Protein AF-A0A971G4W8-F1 (afdb_monomer_lite)

Structure (mmCIF, N/CA/C/O backbone):
data_AF-A0A971G4W8-F1
#
_entry.id   AF-A0A971G4W8-F1
#
loop_
_atom_site.group_PDB
_atom_site.id
_atom_site.type_symbol
_atom_site.label_atom_id
_atom_site.label_alt_id
_atom_site.label_comp_id
_atom_site.label_asym_id
_atom_site.label_entity_id
_atom_site.label_seq_id
_atom_site.pdbx_PDB_ins_code
_atom_site.Cartn_x
_atom_site.Cartn_y
_atom_site.Cartn_z
_atom_site.occupancy
_atom_site.B_iso_or_equiv
_atom_site.auth_seq_id
_atom_site.auth_comp_id
_atom_site.auth_asym_id
_atom_site.auth_atom_id
_atom_site.pdbx_PDB_model_num
ATOM 1 N N . VAL A 1 1 ? 4.203 -7.487 0.826 1.00 77.19 1 VAL A N 1
ATOM 2 C CA . VAL A 1 1 ? 5.606 -7.115 1.142 1.00 77.19 1 VAL A CA 1
ATOM 3 C C . VAL A 1 1 ? 6.610 -8.137 0.606 1.00 77.19 1 VAL A C 1
ATOM 5 O O . VAL A 1 1 ? 7.273 -7.799 -0.362 1.00 77.19 1 VAL A O 1
ATOM 8 N N . ARG A 1 2 ? 6.666 -9.387 1.107 1.00 79.19 2 ARG A N 1
ATOM 9 C CA . ARG A 1 2 ? 7.637 -10.416 0.646 1.00 79.19 2 ARG A CA 1
ATOM 10 C C . ARG A 1 2 ? 7.759 -10.579 -0.873 1.00 79.19 2 ARG A C 1
ATOM 12 O O . ARG A 1 2 ? 8.864 -10.598 -1.396 1.00 79.19 2 ARG A O 1
ATOM 19 N N . ALA A 1 3 ? 6.632 -10.640 -1.585 1.00 74.06 3 ALA A N 1
ATOM 20 C CA . ALA A 1 3 ? 6.635 -10.749 -3.046 1.00 74.06 3 ALA A CA 1
ATOM 21 C C . ALA A 1 3 ? 7.350 -9.568 -3.735 1.00 74.06 3 ALA A C 1
ATOM 23 O O . ALA A 1 3 ? 8.092 -9.778 -4.688 1.00 74.06 3 ALA A O 1
ATOM 24 N N . MET A 1 4 ? 7.183 -8.342 -3.221 1.00 70.06 4 MET A N 1
ATOM 25 C CA . MET A 1 4 ? 7.871 -7.161 -3.756 1.00 70.06 4 MET A CA 1
ATOM 26 C C . MET A 1 4 ? 9.367 -7.197 -3.441 1.00 70.06 4 MET A C 1
ATOM 28 O O . MET A 1 4 ? 10.162 -6.893 -4.324 1.00 70.06 4 MET A O 1
ATOM 32 N N . VAL A 1 5 ? 9.761 -7.626 -2.236 1.00 74.94 5 VAL A N 1
ATOM 33 C CA . VAL A 1 5 ? 11.180 -7.799 -1.866 1.00 74.94 5 VAL A CA 1
ATOM 34 C C . VAL A 1 5 ? 11.870 -8.794 -2.804 1.00 74.94 5 VAL A C 1
ATOM 36 O O . VAL A 1 5 ? 12.889 -8.462 -3.411 1.00 74.94 5 VAL A O 1
ATOM 39 N N . GLY A 1 6 ? 11.268 -9.972 -3.003 1.00 70.31 6 GLY A N 1
ATOM 40 C CA . GLY A 1 6 ? 11.802 -10.995 -3.903 1.00 70.31 6 GLY A CA 1
ATOM 41 C C . GLY A 1 6 ? 11.948 -10.500 -5.344 1.00 70.31 6 GLY A C 1
ATOM 42 O O . GLY A 1 6 ? 13.003 -10.690 -5.948 1.00 70.31 6 GLY A O 1
ATOM 43 N N . LEU A 1 7 ? 10.934 -9.801 -5.871 1.00 68.62 7 LEU A N 1
ATOM 44 C CA . LEU A 1 7 ? 10.957 -9.241 -7.227 1.00 68.62 7 LEU A CA 1
ATOM 45 C C . LEU A 1 7 ? 12.135 -8.275 -7.439 1.00 68.62 7 LEU A C 1
ATOM 47 O O . LEU A 1 7 ? 12.853 -8.386 -8.431 1.00 68.62 7 LEU A O 1
ATOM 51 N N . HIS A 1 8 ? 12.369 -7.360 -6.496 1.00 71.12 8 HIS A N 1
ATOM 52 C CA . HIS A 1 8 ? 13.403 -6.331 -6.638 1.00 71.12 8 HIS A CA 1
ATOM 53 C C . HIS A 1 8 ? 14.824 -6.886 -6.486 1.00 71.12 8 HIS A C 1
ATOM 55 O O . HIS A 1 8 ? 15.749 -6.380 -7.122 1.00 71.12 8 HIS A O 1
ATOM 61 N N . ARG A 1 9 ? 15.027 -7.940 -5.682 1.00 69.62 9 ARG A N 1
ATOM 62 C CA . ARG A 1 9 ? 16.350 -8.578 -5.564 1.00 69.62 9 ARG A CA 1
ATOM 63 C C . ARG A 1 9 ? 16.691 -9.454 -6.764 1.00 69.62 9 ARG A C 1
ATOM 65 O O . ARG A 1 9 ? 17.862 -9.489 -7.142 1.00 69.62 9 ARG A O 1
ATOM 72 N N . HIS A 1 10 ? 15.701 -10.137 -7.348 1.00 67.62 10 HIS A N 1
ATOM 73 C CA . HIS A 1 10 ? 15.929 -11.057 -8.465 1.00 67.62 10 HIS A CA 1
ATOM 74 C C . HIS A 1 10 ? 16.331 -10.332 -9.754 1.00 67.62 10 HIS A C 1
ATOM 76 O O . HIS A 1 10 ? 17.121 -10.874 -10.521 1.00 67.62 10 HIS A O 1
ATOM 82 N N . ASP A 1 11 ? 15.845 -9.104 -9.972 1.00 65.62 11 ASP A N 1
ATOM 83 C CA . ASP A 1 11 ? 16.102 -8.387 -11.223 1.00 65.62 11 ASP A CA 1
ATOM 84 C C . ASP A 1 11 ? 16.462 -6.903 -11.031 1.00 65.62 11 ASP A C 1
ATOM 86 O O . ASP A 1 11 ? 15.878 -5.988 -11.617 1.00 65.62 11 ASP A O 1
ATOM 90 N N . ARG A 1 12 ? 17.484 -6.654 -10.197 1.00 64.38 12 ARG A N 1
ATOM 91 C CA . ARG A 1 12 ? 18.027 -5.303 -9.939 1.00 64.38 12 ARG A CA 1
ATOM 92 C C . ARG A 1 12 ? 18.408 -4.555 -11.218 1.00 64.38 12 ARG A C 1
ATOM 94 O O . ARG A 1 12 ? 18.232 -3.342 -11.303 1.00 64.38 12 ARG A O 1
ATOM 101 N N . ARG A 1 13 ? 18.933 -5.273 -12.217 1.00 61.94 13 ARG A N 1
ATOM 102 C CA . ARG A 1 13 ? 19.340 -4.686 -13.498 1.00 61.94 13 ARG A CA 1
ATOM 103 C C . ARG A 1 13 ? 18.128 -4.288 -14.338 1.00 61.94 13 ARG A C 1
ATOM 105 O O . ARG A 1 13 ? 18.146 -3.199 -14.904 1.00 61.94 13 ARG A O 1
ATOM 112 N N . LEU A 1 14 ? 17.077 -5.108 -14.385 1.00 65.19 14 LEU A N 1
ATOM 113 C CA . LEU A 1 14 ? 15.830 -4.734 -15.050 1.00 65.19 14 LEU A CA 1
ATOM 114 C C . LEU A 1 14 ? 15.162 -3.542 -14.359 1.00 65.19 14 LEU A C 1
ATOM 116 O O . LEU A 1 14 ? 14.726 -2.631 -15.054 1.00 65.19 14 LEU A O 1
ATOM 120 N N . HIS A 1 15 ? 15.136 -3.488 -13.022 1.00 65.25 15 HIS A N 1
ATOM 121 C CA . HIS A 1 15 ? 14.569 -2.339 -12.305 1.00 65.25 15 HIS A CA 1
ATOM 122 C C . HIS A 1 15 ? 15.335 -1.045 -12.620 1.00 65.25 15 HIS A C 1
ATOM 124 O O . HIS A 1 15 ? 14.738 -0.027 -12.955 1.00 65.25 15 HIS A O 1
ATOM 130 N N . ARG A 1 16 ? 16.670 -1.096 -12.632 1.00 64.94 16 ARG A N 1
ATOM 131 C CA . ARG A 1 16 ? 17.500 0.059 -12.994 1.00 64.94 16 ARG A CA 1
ATOM 132 C C . ARG A 1 16 ? 17.254 0.545 -14.425 1.00 64.94 16 ARG A C 1
ATOM 134 O O . ARG A 1 16 ? 17.054 1.733 -14.654 1.00 64.94 16 ARG A O 1
ATOM 141 N N . VAL A 1 17 ? 17.181 -0.375 -15.384 1.00 62.53 17 VAL A N 1
ATOM 142 C CA . VAL A 1 17 ? 16.897 -0.039 -16.789 1.00 62.53 17 VAL A CA 1
ATOM 143 C C . VAL A 1 17 ? 15.472 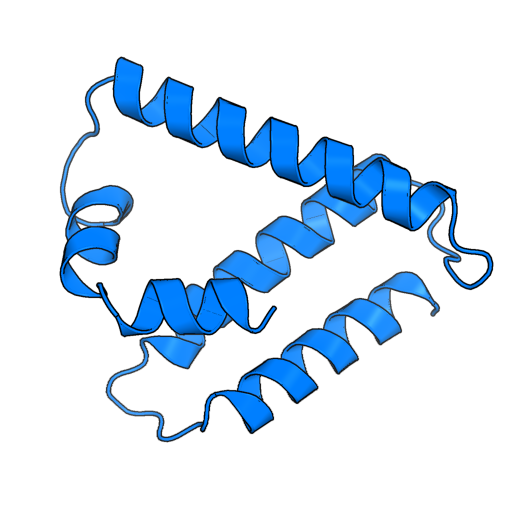0.498 -16.966 1.00 62.53 17 VAL A C 1
ATOM 145 O O . VAL A 1 17 ? 15.269 1.465 -17.697 1.00 62.53 17 VAL A O 1
ATOM 148 N N . LEU A 1 18 ? 14.482 -0.093 -16.291 1.00 60.59 18 LEU A N 1
ATOM 149 C CA . LEU A 1 18 ? 13.081 0.320 -16.392 1.00 60.59 18 LEU A CA 1
ATOM 150 C C . LEU A 1 18 ? 12.777 1.625 -15.650 1.00 60.59 18 LEU A C 1
ATOM 152 O O . LEU A 1 18 ? 11.815 2.293 -16.026 1.00 60.59 18 LEU A O 1
ATOM 156 N N . PHE A 1 19 ? 13.511 1.985 -14.594 1.00 62.09 19 PHE A N 1
ATOM 157 C CA . PHE A 1 19 ? 13.162 3.114 -13.719 1.00 62.09 19 PHE A CA 1
ATOM 158 C C . PHE A 1 19 ? 14.197 4.240 -13.655 1.00 62.09 19 PHE A C 1
ATOM 160 O O . PHE A 1 19 ? 13.806 5.363 -13.350 1.00 62.09 19 PHE A O 1
ATOM 167 N N . GLU A 1 20 ? 15.468 3.989 -13.974 1.00 62.25 20 GLU A N 1
ATOM 168 C CA . GLU A 1 20 ? 16.557 4.951 -13.741 1.00 62.25 20 GLU A CA 1
ATOM 169 C C . GLU A 1 20 ? 17.332 5.339 -15.017 1.00 62.25 20 GLU A C 1
ATOM 171 O O . GLU A 1 20 ? 17.816 6.466 -15.098 1.00 62.25 20 GLU A O 1
ATOM 176 N N . GLU A 1 21 ? 17.441 4.464 -16.029 1.00 54.38 21 GLU A N 1
ATOM 177 C CA . GLU A 1 21 ? 18.430 4.631 -17.120 1.00 54.38 21 GLU A CA 1
ATOM 178 C C . GLU A 1 21 ? 17.867 4.888 -18.545 1.00 54.38 21 GLU A C 1
ATOM 180 O O . GLU A 1 21 ? 18.653 4.999 -19.487 1.00 54.38 21 GLU A O 1
ATOM 185 N N . SER A 1 22 ? 16.548 5.032 -18.773 1.00 54.66 22 SER A N 1
ATOM 186 C CA . SER A 1 22 ? 16.012 5.293 -20.132 1.00 54.66 22 SER A CA 1
ATOM 187 C C . SER A 1 22 ? 14.656 6.030 -20.170 1.00 54.66 22 SER A C 1
ATOM 189 O O . SER A 1 22 ? 13.809 5.778 -19.309 1.00 54.66 22 SER A O 1
ATOM 191 N N . PRO A 1 23 ? 14.374 6.897 -21.171 1.00 61.56 23 PRO A N 1
ATOM 192 C CA . PRO A 1 23 ? 13.018 7.384 -21.417 1.00 61.56 23 PRO A CA 1
ATOM 193 C C . PRO A 1 23 ? 12.128 6.230 -21.898 1.00 61.56 23 PRO A C 1
ATOM 195 O O . PRO A 1 23 ? 12.282 5.713 -23.005 1.00 61.56 23 PRO A O 1
ATOM 198 N N . ARG A 1 24 ? 11.186 5.814 -21.045 1.00 66.00 24 ARG A N 1
ATOM 199 C CA . ARG A 1 24 ? 10.238 4.731 -21.341 1.00 66.00 24 ARG A CA 1
ATOM 200 C C . ARG A 1 24 ? 9.422 5.044 -22.603 1.00 66.00 24 ARG A C 1
ATOM 202 O O . ARG A 1 24 ? 8.868 6.143 -22.694 1.00 66.00 24 ARG A O 1
ATOM 209 N N . PRO A 1 25 ? 9.228 4.076 -23.516 1.00 76.94 25 PRO A N 1
ATOM 210 C CA . PRO A 1 25 ? 8.154 4.135 -24.499 1.00 76.94 25 PRO A CA 1
ATOM 211 C C . PRO A 1 25 ? 6.820 4.471 -23.802 1.00 76.94 25 PRO A C 1
ATOM 213 O O . PRO A 1 25 ? 6.501 3.840 -22.785 1.00 76.94 25 PRO A O 1
ATOM 216 N N . PRO A 1 26 ? 6.021 5.432 -24.307 1.00 78.38 26 PRO A N 1
ATOM 217 C CA . PRO A 1 26 ? 4.799 5.892 -23.637 1.00 78.38 26 PRO A CA 1
ATOM 218 C C . PRO A 1 26 ? 3.827 4.765 -23.257 1.00 78.38 26 PRO A C 1
ATOM 220 O O . PRO A 1 26 ? 3.188 4.808 -22.207 1.00 78.38 26 PRO A O 1
ATOM 223 N N . GLU A 1 27 ? 3.755 3.717 -24.075 1.00 81.44 27 GLU A N 1
ATOM 224 C CA . GLU A 1 27 ? 2.936 2.524 -23.836 1.00 81.44 27 GLU A CA 1
ATOM 225 C C . GLU A 1 27 ? 3.354 1.724 -22.589 1.00 81.44 27 GLU A C 1
ATOM 227 O O . GLU A 1 27 ? 2.498 1.222 -21.855 1.00 81.44 27 GLU A O 1
ATOM 232 N N . GLN A 1 28 ? 4.659 1.645 -22.308 1.00 78.69 28 GLN A N 1
ATOM 233 C CA . GLN A 1 28 ? 5.201 0.936 -21.150 1.00 78.69 28 GLN A CA 1
ATOM 234 C C . GLN A 1 28 ? 4.944 1.728 -19.870 1.00 78.69 28 GLN A C 1
ATOM 236 O O . GLN A 1 28 ? 4.514 1.153 -18.871 1.00 78.69 28 GLN A O 1
ATOM 241 N N . LEU A 1 29 ? 5.118 3.053 -19.923 1.00 79.94 29 LEU A N 1
ATOM 242 C CA . LEU A 1 29 ? 4.769 3.944 -18.817 1.00 79.94 29 LEU A CA 1
ATOM 243 C C . LEU A 1 29 ? 3.266 3.877 -18.506 1.00 79.94 29 LEU A C 1
ATOM 245 O O . LEU A 1 29 ? 2.877 3.726 -17.352 1.00 79.94 29 LEU A O 1
ATOM 249 N N . ALA A 1 30 ? 2.418 3.899 -19.538 1.00 85.00 30 ALA A N 1
ATOM 250 C CA . ALA A 1 30 ? 0.975 3.764 -19.369 1.00 85.00 30 ALA A CA 1
ATOM 251 C C . ALA A 1 30 ? 0.583 2.410 -18.755 1.00 85.00 30 ALA A C 1
ATOM 253 O O . ALA A 1 30 ? -0.346 2.342 -17.952 1.00 85.00 30 ALA A O 1
ATOM 254 N N . ARG A 1 31 ? 1.281 1.322 -19.108 1.00 85.75 31 ARG A N 1
ATOM 255 C CA . ARG A 1 31 ? 1.068 0.003 -18.493 1.00 85.75 31 ARG A CA 1
ATOM 256 C C . ARG A 1 31 ? 1.464 -0.011 -17.016 1.00 85.75 31 ARG A C 1
ATOM 258 O O . ARG A 1 31 ? 0.722 -0.577 -16.219 1.00 85.75 31 ARG A O 1
ATOM 265 N N . LEU A 1 32 ? 2.586 0.616 -16.666 1.00 81.88 32 LEU A N 1
ATOM 266 C CA . LEU A 1 32 ? 3.044 0.770 -15.282 1.00 81.88 32 LEU A CA 1
ATOM 267 C C . LEU A 1 32 ? 2.030 1.543 -14.434 1.00 81.88 32 LEU A C 1
ATOM 269 O O . LEU A 1 32 ? 1.593 1.028 -13.412 1.00 81.88 32 LEU A O 1
ATOM 273 N N . HIS A 1 33 ? 1.567 2.701 -14.910 1.00 84.50 33 HIS A N 1
ATOM 274 C CA . HIS A 1 33 ? 0.552 3.486 -14.198 1.00 84.50 33 HIS A CA 1
ATOM 275 C C . HIS A 1 33 ? -0.770 2.728 -14.022 1.00 84.50 33 HIS A C 1
ATOM 277 O O . HIS A 1 33 ? -1.417 2.853 -12.986 1.00 84.50 33 HIS A O 1
ATOM 283 N N . ARG A 1 34 ? -1.184 1.920 -15.012 1.00 90.00 34 ARG A N 1
ATOM 284 C CA . ARG A 1 34 ? -2.369 1.061 -14.856 1.00 90.00 34 ARG A CA 1
ATOM 285 C C . ARG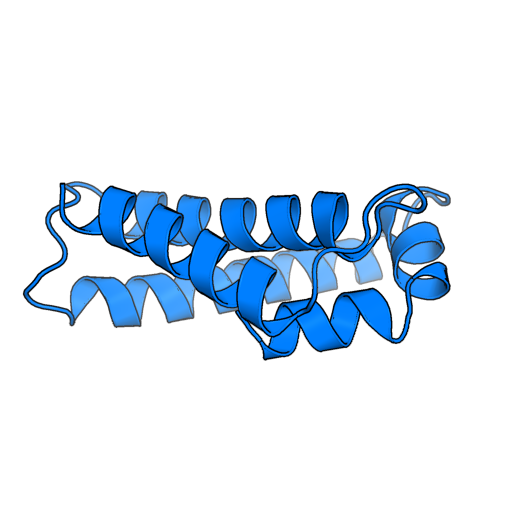 A 1 34 ? -2.168 0.025 -13.757 1.00 90.00 34 ARG A C 1
ATOM 287 O O . ARG A 1 34 ? -3.040 -0.118 -12.914 1.00 90.00 34 ARG A O 1
ATOM 294 N N . LEU A 1 35 ? -1.019 -0.651 -13.737 1.00 88.38 35 LEU A N 1
ATOM 295 C CA . LEU A 1 35 ? -0.715 -1.643 -12.707 1.00 88.38 35 LEU A CA 1
ATOM 296 C C . LEU A 1 35 ? -0.671 -1.019 -11.303 1.00 88.38 35 LEU A C 1
ATOM 298 O O . LEU A 1 35 ? -1.234 -1.584 -10.369 1.00 88.38 35 LEU A O 1
ATOM 302 N N . GLU A 1 36 ? -0.049 0.152 -11.160 1.00 87.88 36 GLU A N 1
ATOM 303 C CA . GLU A 1 36 ? -0.018 0.910 -9.902 1.00 87.88 36 GLU A CA 1
ATOM 304 C C . GLU A 1 36 ? -1.433 1.305 -9.448 1.00 87.88 36 GLU A C 1
ATOM 306 O O . GLU A 1 36 ? -1.796 1.123 -8.283 1.00 87.88 36 GLU A O 1
ATOM 311 N N . GLY A 1 37 ? -2.267 1.782 -10.378 1.00 92.06 37 GLY A N 1
ATOM 312 C CA . GLY A 1 37 ? -3.666 2.113 -10.109 1.00 92.06 37 GLY A CA 1
ATOM 313 C C . GLY A 1 37 ? -4.507 0.897 -9.711 1.00 92.06 37 GLY A C 1
ATOM 314 O O . GLY A 1 37 ? -5.322 0.983 -8.792 1.00 92.06 37 GLY A O 1
ATOM 315 N N . ASP A 1 38 ? -4.303 -0.249 -10.361 1.00 94.94 38 ASP A N 1
ATOM 316 C CA . ASP A 1 38 ? -4.983 -1.508 -10.039 1.00 94.94 38 ASP A CA 1
ATOM 317 C C . ASP A 1 38 ? -4.591 -2.007 -8.643 1.00 94.94 38 ASP A C 1
ATOM 319 O O . ASP A 1 38 ? -5.460 -2.373 -7.848 1.00 94.94 38 ASP A O 1
ATOM 323 N N . LEU A 1 39 ? -3.295 -1.958 -8.317 1.00 93.19 39 LEU A N 1
ATOM 324 C CA . LEU A 1 39 ? -2.776 -2.342 -7.007 1.00 93.19 39 LEU A CA 1
ATOM 325 C C . LEU A 1 39 ? -3.312 -1.423 -5.903 1.00 93.19 39 LEU A C 1
ATOM 327 O O . LEU A 1 39 ? -3.753 -1.906 -4.863 1.00 93.19 39 LEU A O 1
ATOM 331 N N . THR A 1 40 ? -3.325 -0.112 -6.146 1.00 96.25 40 THR A N 1
ATOM 332 C CA . THR A 1 40 ? -3.844 0.875 -5.190 1.00 96.25 40 THR A CA 1
ATOM 333 C C . THR A 1 40 ? -5.324 0.640 -4.903 1.00 96.25 40 THR A C 1
ATOM 335 O O . THR A 1 40 ? -5.715 0.586 -3.741 1.00 96.25 40 THR A O 1
ATOM 338 N N . ARG A 1 41 ? -6.149 0.410 -5.936 1.00 97.69 41 ARG A N 1
ATOM 339 C CA . ARG A 1 41 ? -7.580 0.101 -5.757 1.00 97.69 41 ARG A CA 1
ATOM 340 C C . ARG A 1 41 ? -7.808 -1.202 -5.000 1.00 97.69 41 ARG A C 1
ATOM 342 O O . ARG A 1 41 ? -8.701 -1.275 -4.160 1.00 97.69 41 ARG A O 1
ATOM 349 N N . PHE A 1 42 ? -7.006 -2.225 -5.283 1.00 97.06 42 PHE A N 1
ATOM 350 C CA . PHE A 1 42 ? -7.064 -3.482 -4.543 1.00 97.06 42 PHE A CA 1
ATOM 351 C C . PHE A 1 42 ? -6.747 -3.274 -3.054 1.00 97.06 42 PHE A C 1
ATOM 353 O O . PHE A 1 42 ? -7.494 -3.744 -2.198 1.00 97.06 42 PHE A O 1
ATOM 360 N N . VAL A 1 43 ? -5.685 -2.525 -2.740 1.00 97.44 43 VAL A N 1
ATOM 361 C CA . VAL A 1 43 ? -5.313 -2.198 -1.356 1.00 97.44 43 VAL A CA 1
ATOM 362 C C . VAL A 1 43 ? -6.398 -1.364 -0.674 1.00 97.44 43 VAL A C 1
ATOM 364 O O . VAL A 1 43 ? -6.759 -1.685 0.452 1.00 97.44 43 VAL A O 1
ATOM 367 N N . ALA A 1 44 ? -6.978 -0.367 -1.346 1.00 97.88 44 ALA A N 1
ATOM 368 C CA . ALA A 1 44 ? -8.078 0.429 -0.795 1.00 97.88 44 ALA A CA 1
ATOM 369 C C . ALA A 1 44 ? -9.274 -0.446 -0.390 1.00 97.88 44 ALA A C 1
ATOM 371 O O . ALA A 1 44 ? -9.794 -0.305 0.714 1.00 97.88 44 ALA A O 1
ATOM 372 N N . GLY A 1 45 ? -9.650 -1.417 -1.230 1.00 97.69 45 GLY A N 1
ATOM 373 C CA . GLY A 1 45 ? -10.702 -2.382 -0.902 1.00 97.69 45 GLY A CA 1
ATOM 374 C C . GLY A 1 45 ? -10.378 -3.249 0.320 1.00 97.69 45 GLY A C 1
ATOM 375 O O . GLY A 1 45 ? -11.260 -3.502 1.139 1.00 97.69 45 GLY A O 1
ATOM 376 N N . LEU A 1 46 ? -9.118 -3.670 0.479 1.00 96.81 46 LEU A N 1
ATOM 377 C CA . LEU A 1 46 ? -8.676 -4.411 1.665 1.00 96.81 46 LEU A CA 1
ATOM 378 C C . LEU A 1 46 ? -8.718 -3.551 2.931 1.00 96.81 46 LEU A C 1
ATOM 380 O O . LEU A 1 46 ? -9.187 -4.020 3.965 1.00 96.81 46 LEU A O 1
ATOM 384 N N . LEU A 1 47 ? -8.236 -2.310 2.852 1.00 97.38 47 LEU A N 1
ATOM 385 C CA . LEU A 1 47 ? -8.197 -1.390 3.987 1.00 97.38 47 LEU A CA 1
ATOM 386 C C . LEU A 1 47 ? -9.605 -0.992 4.439 1.00 97.38 47 LEU A C 1
ATOM 388 O O . LEU A 1 47 ? -9.886 -1.027 5.631 1.00 97.38 47 LEU A O 1
ATOM 392 N N . ALA A 1 48 ? -10.508 -0.695 3.501 1.00 97.00 48 ALA A N 1
ATOM 393 C CA . ALA A 1 48 ? -11.892 -0.324 3.801 1.00 97.00 48 ALA A CA 1
ATOM 394 C C . ALA A 1 48 ? -12.673 -1.436 4.523 1.00 97.00 48 ALA A C 1
ATOM 396 O O . ALA A 1 48 ? -13.617 -1.157 5.258 1.00 97.00 48 ALA A O 1
ATOM 397 N N . ALA A 1 49 ? -12.299 -2.697 4.300 1.00 96.38 49 ALA A N 1
ATOM 398 C CA . ALA A 1 49 ? -12.934 -3.853 4.921 1.00 96.38 49 ALA A CA 1
ATOM 399 C C . ALA A 1 49 ? -12.319 -4.238 6.279 1.00 96.38 49 ALA A C 1
ATOM 401 O O . ALA A 1 49 ? -12.826 -5.154 6.931 1.00 96.38 49 ALA A O 1
ATOM 402 N N . HIS A 1 50 ? -11.225 -3.594 6.701 1.00 95.88 50 HIS A N 1
ATOM 403 C CA . HIS A 1 50 ? -10.469 -4.005 7.879 1.00 95.88 50 HIS A CA 1
ATOM 404 C C . HIS A 1 50 ? -10.840 -3.158 9.111 1.00 95.88 50 HIS A C 1
ATOM 406 O O . HIS A 1 50 ? -10.651 -1.944 9.088 1.00 95.88 50 HIS A O 1
ATOM 412 N N . PRO A 1 51 ? -11.321 -3.768 10.213 1.00 95.25 51 PRO A N 1
ATOM 413 C CA . PRO A 1 51 ? -11.893 -3.031 11.347 1.00 95.25 51 PRO A CA 1
ATOM 414 C C . PRO A 1 51 ? -10.877 -2.182 12.122 1.00 95.25 51 PRO A C 1
ATOM 416 O O . PRO A 1 51 ? -11.252 -1.172 12.706 1.00 95.25 51 PRO A O 1
ATOM 419 N N . ASP A 1 52 ? -9.604 -2.579 12.116 1.00 96.44 52 ASP A N 1
ATOM 420 C CA . ASP A 1 52 ? -8.544 -1.871 12.849 1.00 96.44 52 ASP A CA 1
ATOM 421 C C . ASP A 1 52 ? -7.985 -0.646 12.102 1.00 96.44 52 ASP A C 1
ATOM 423 O O . ASP A 1 52 ? -7.135 0.059 12.640 1.00 96.44 52 ASP A O 1
ATOM 427 N N . VAL A 1 53 ? -8.413 -0.395 10.858 1.00 97.31 53 VAL A N 1
ATOM 428 C CA . VAL A 1 53 ? -7.936 0.751 10.072 1.00 97.31 53 VAL A CA 1
ATOM 429 C C . VAL A 1 53 ? -8.656 2.021 10.527 1.00 97.31 53 VAL A C 1
ATOM 431 O O . VAL A 1 53 ? -9.875 2.128 10.418 1.00 97.31 53 VAL A O 1
ATOM 434 N N . THR A 1 54 ? -7.891 2.999 11.015 1.00 96.12 54 THR A N 1
ATOM 435 C CA . THR A 1 54 ? -8.401 4.240 11.631 1.00 96.12 54 THR A CA 1
ATOM 436 C C . THR A 1 54 ? -8.245 5.476 10.747 1.00 96.12 54 THR A C 1
ATOM 438 O O . THR A 1 54 ? -8.732 6.555 11.093 1.00 96.12 54 THR A O 1
ATOM 441 N N . VAL A 1 55 ? -7.574 5.348 9.599 1.00 96.25 55 VAL A N 1
ATOM 442 C CA . VAL A 1 55 ? -7.297 6.478 8.704 1.00 96.25 55 VAL A CA 1
ATOM 443 C C . VAL A 1 55 ? -8.582 7.085 8.108 1.00 96.25 55 VAL A C 1
ATOM 445 O O . VAL A 1 55 ? -9.479 6.353 7.691 1.00 96.25 55 VAL A O 1
ATOM 448 N N . PRO A 1 56 ? -8.679 8.425 8.004 1.00 93.56 56 PRO A N 1
ATOM 449 C CA . PRO A 1 56 ? -9.899 9.091 7.540 1.00 93.56 56 PRO A CA 1
ATOM 450 C C . PRO A 1 56 ? -10.127 8.986 6.024 1.00 93.56 56 PRO A C 1
ATOM 452 O O . PRO A 1 56 ? -11.271 9.003 5.578 1.00 93.56 56 PRO A O 1
ATOM 455 N N . ASP A 1 57 ? -9.055 8.892 5.233 1.00 96.88 57 ASP A N 1
ATOM 456 C CA . ASP A 1 57 ? -9.101 8.768 3.772 1.00 96.88 57 ASP A CA 1
ATOM 457 C C . ASP A 1 57 ? -8.404 7.468 3.354 1.00 96.88 57 ASP A C 1
ATOM 459 O O . ASP A 1 57 ? -7.173 7.382 3.298 1.00 96.88 57 ASP A O 1
ATOM 463 N N . VAL A 1 58 ? -9.210 6.434 3.106 1.00 97.06 58 VAL A N 1
ATOM 464 C CA . VAL A 1 58 ? -8.727 5.085 2.786 1.00 97.06 58 VAL A CA 1
ATOM 465 C C . VAL A 1 58 ? -8.072 5.020 1.407 1.00 97.06 58 VAL A C 1
ATOM 467 O O . VAL A 1 58 ? -7.086 4.302 1.241 1.00 97.06 58 VAL A O 1
ATOM 470 N N . ASP A 1 59 ? -8.566 5.779 0.428 1.00 96.38 59 ASP A N 1
ATOM 471 C CA . ASP A 1 59 ? -7.996 5.796 -0.921 1.00 96.38 59 ASP A CA 1
ATOM 472 C C . ASP A 1 59 ? -6.609 6.450 -0.913 1.00 96.38 59 ASP A C 1
ATOM 474 O O . ASP A 1 59 ? -5.651 5.928 -1.498 1.00 96.38 59 ASP A O 1
ATOM 478 N N . LEU A 1 60 ? -6.468 7.564 -0.186 1.00 96.38 60 LEU A N 1
ATOM 479 C CA . LEU A 1 60 ? -5.173 8.205 0.011 1.00 96.38 60 LEU A CA 1
ATOM 480 C C . LEU A 1 60 ? -4.222 7.306 0.808 1.00 96.38 60 LEU A C 1
ATOM 482 O O . LEU A 1 60 ? -3.063 7.152 0.416 1.00 96.38 60 LEU A O 1
ATOM 486 N N . ALA A 1 61 ? -4.702 6.671 1.880 1.00 97.50 61 ALA A N 1
ATOM 487 C CA . ALA A 1 61 ? -3.897 5.751 2.677 1.00 97.50 61 ALA A CA 1
ATOM 488 C C . ALA A 1 61 ? -3.417 4.546 1.857 1.00 97.50 61 ALA A C 1
ATOM 490 O O . ALA A 1 61 ? -2.247 4.178 1.943 1.00 97.50 61 ALA A O 1
ATOM 491 N N . ALA A 1 62 ? -4.268 3.973 1.003 1.00 97.62 62 ALA A N 1
ATOM 492 C CA . ALA A 1 62 ? -3.890 2.883 0.109 1.00 97.62 62 ALA A CA 1
ATOM 493 C C . ALA A 1 62 ? -2.750 3.285 -0.831 1.00 97.62 62 ALA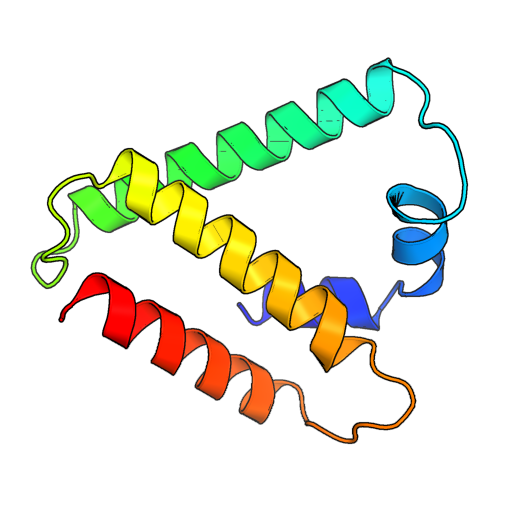 A C 1
ATOM 495 O O . ALA A 1 62 ? -1.777 2.541 -0.985 1.00 97.62 62 ALA A O 1
ATOM 496 N N . ARG A 1 63 ? -2.830 4.489 -1.412 1.00 95.94 63 ARG A N 1
ATOM 497 C CA . ARG A 1 63 ? -1.758 5.034 -2.252 1.00 95.94 63 ARG A CA 1
ATOM 498 C 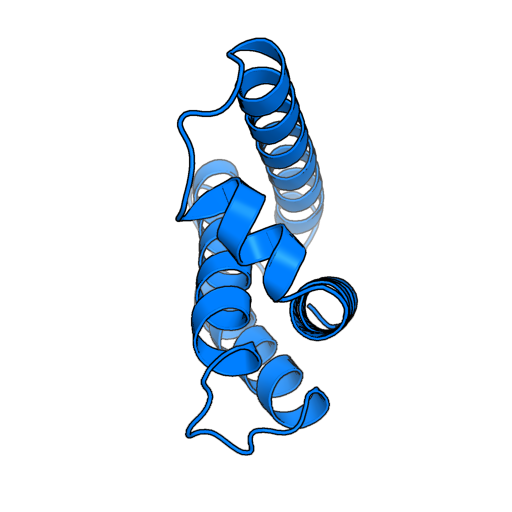C . ARG A 1 63 ? -0.462 5.209 -1.461 1.00 95.94 63 ARG A C 1
ATOM 500 O O . ARG A 1 63 ? 0.600 4.827 -1.946 1.00 95.94 63 ARG A O 1
ATOM 507 N N . PHE A 1 64 ? -0.544 5.750 -0.246 1.00 96.31 64 PHE A N 1
ATOM 508 C CA . PHE A 1 64 ? 0.616 5.907 0.635 1.00 96.31 64 PHE A CA 1
ATOM 509 C C . PHE A 1 64 ? 1.262 4.560 0.954 1.00 96.31 64 PHE A C 1
ATOM 511 O O . PHE A 1 64 ? 2.467 4.416 0.790 1.00 96.31 64 PHE A O 1
ATOM 518 N N . VAL A 1 65 ? 0.472 3.548 1.314 1.00 96.38 65 VAL A N 1
ATOM 519 C CA . VAL A 1 65 ? 0.971 2.197 1.595 1.00 96.38 65 VAL A CA 1
ATOM 520 C C . VAL A 1 65 ? 1.723 1.616 0.397 1.00 96.38 65 VAL A C 1
ATOM 522 O O . VAL A 1 65 ? 2.840 1.124 0.565 1.00 96.38 65 VAL A O 1
ATOM 525 N N . VAL A 1 66 ? 1.148 1.686 -0.808 1.00 93.88 66 VAL A N 1
ATOM 526 C CA . VAL A 1 66 ? 1.791 1.170 -2.028 1.00 93.88 66 VAL A CA 1
ATOM 527 C C . VAL A 1 66 ? 3.123 1.875 -2.282 1.00 93.88 66 VAL A C 1
ATOM 529 O O . VAL A 1 66 ? 4.153 1.206 -2.388 1.00 93.88 66 VAL A O 1
ATOM 532 N N . VAL A 1 67 ? 3.121 3.211 -2.296 1.00 91.94 67 VAL A N 1
ATOM 533 C CA . VAL A 1 67 ? 4.319 4.020 -2.571 1.00 91.94 67 VAL A CA 1
ATOM 534 C C . VAL A 1 67 ? 5.391 3.823 -1.498 1.00 91.94 67 VAL A C 1
ATOM 536 O O . VAL A 1 67 ? 6.577 3.735 -1.820 1.00 91.94 67 VAL A O 1
ATOM 539 N N . THR A 1 68 ? 5.008 3.722 -0.223 1.00 93.00 68 THR A N 1
ATOM 540 C CA . THR A 1 68 ? 5.939 3.470 0.884 1.00 93.00 68 THR A CA 1
ATOM 541 C C . THR A 1 68 ? 6.596 2.102 0.749 1.00 93.00 68 THR A C 1
ATOM 543 O O . THR A 1 68 ? 7.819 2.011 0.847 1.00 93.00 68 THR A O 1
ATOM 546 N N . ILE A 1 69 ? 5.820 1.043 0.491 1.00 91.44 69 ILE A N 1
ATOM 547 C CA . ILE A 1 69 ? 6.372 -0.303 0.299 1.00 91.44 69 ILE A CA 1
ATOM 548 C C . ILE A 1 69 ? 7.321 -0.312 -0.902 1.00 91.44 69 ILE A C 1
ATOM 550 O O . ILE A 1 69 ? 8.440 -0.800 -0.771 1.00 91.44 69 ILE A O 1
ATOM 554 N N . GLU A 1 70 ? 6.910 0.239 -2.046 1.00 86.69 70 GLU A N 1
ATOM 555 C CA . GLU A 1 70 ? 7.748 0.300 -3.249 1.00 86.69 70 GLU A CA 1
ATOM 556 C C . GLU A 1 70 ? 9.055 1.055 -2.982 1.00 86.69 70 GLU A C 1
ATOM 558 O O . GLU A 1 70 ? 10.139 0.530 -3.231 1.00 86.69 70 GLU A O 1
ATOM 563 N N . SER A 1 71 ? 8.970 2.247 -2.390 1.00 86.75 71 SER A N 1
ATOM 564 C CA . SER A 1 71 ? 10.135 3.093 -2.115 1.00 86.75 71 SER A CA 1
ATOM 565 C C . SER A 1 71 ? 11.115 2.437 -1.143 1.00 86.75 71 SER A C 1
ATOM 567 O O . SER A 1 71 ? 12.328 2.501 -1.351 1.00 86.75 71 SER A O 1
ATOM 569 N N . LEU A 1 72 ? 10.614 1.808 -0.074 1.00 87.25 72 LEU A N 1
ATOM 570 C CA . LEU A 1 72 ? 11.454 1.149 0.929 1.00 87.25 72 LEU A CA 1
ATOM 571 C C . LEU A 1 72 ? 12.097 -0.119 0.374 1.00 87.25 72 LEU A C 1
ATOM 573 O O . LEU A 1 72 ? 13.291 -0.330 0.576 1.00 87.25 72 LEU A O 1
ATOM 577 N N . VAL A 1 73 ? 11.343 -0.935 -0.364 1.00 84.12 73 VAL A N 1
ATOM 578 C CA . VAL A 1 73 ? 11.900 -2.123 -1.017 1.00 84.12 73 VAL A CA 1
ATOM 579 C C . VAL A 1 73 ? 12.947 -1.717 -2.050 1.00 84.12 73 VAL A C 1
ATOM 581 O O . VAL A 1 73 ? 14.053 -2.254 -2.017 1.00 84.12 73 VAL A O 1
ATOM 584 N N . HIS A 1 74 ? 12.651 -0.742 -2.915 1.00 79.56 74 HIS A N 1
ATOM 585 C CA . HIS A 1 74 ? 13.593 -0.284 -3.936 1.00 79.56 74 HIS A CA 1
ATOM 586 C C . HIS A 1 74 ? 14.880 0.237 -3.307 1.00 79.56 74 HIS A C 1
ATOM 588 O O . HIS A 1 74 ? 15.959 -0.171 -3.714 1.00 79.56 74 HIS A O 1
ATOM 594 N N . ARG A 1 75 ? 14.801 1.086 -2.277 1.00 78.44 75 ARG A N 1
ATOM 595 C CA . ARG A 1 75 ? 15.999 1.701 -1.684 1.00 78.44 75 ARG A CA 1
ATOM 596 C C . ARG A 1 75 ? 16.791 0.758 -0.786 1.00 78.44 75 ARG A C 1
ATOM 598 O O . ARG A 1 75 ? 18.012 0.782 -0.840 1.00 78.44 75 ARG A O 1
ATOM 605 N N . VAL A 1 76 ? 16.122 -0.042 0.044 1.00 80.12 76 VAL A N 1
ATOM 606 C CA . VAL A 1 76 ? 16.792 -0.838 1.086 1.00 80.12 76 VAL A CA 1
ATOM 607 C C . VAL A 1 76 ? 17.173 -2.228 0.585 1.00 80.12 76 VAL A C 1
ATOM 609 O O . VAL A 1 76 ? 18.276 -2.685 0.861 1.00 80.12 76 VAL A O 1
ATOM 612 N N . ALA A 1 77 ? 16.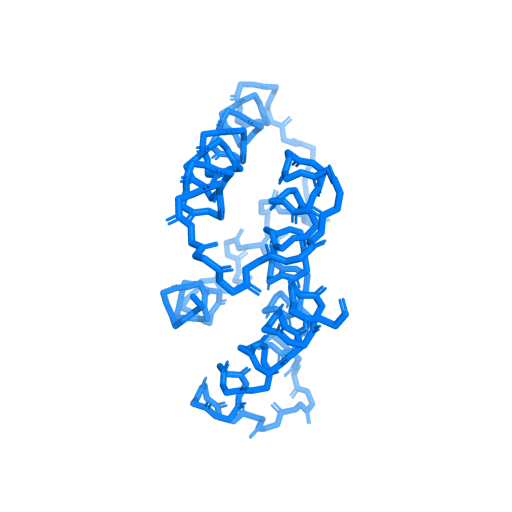319 -2.900 -0.197 1.00 73.25 77 ALA A N 1
ATOM 613 C CA . ALA A 1 77 ? 16.640 -4.242 -0.702 1.00 73.25 77 ALA A CA 1
ATOM 614 C C . ALA A 1 77 ? 17.722 -4.219 -1.793 1.00 73.25 77 ALA A C 1
ATOM 616 O O . ALA A 1 77 ? 18.360 -5.241 -2.064 1.00 73.25 77 ALA A O 1
ATOM 617 N N . THR A 1 78 ? 17.910 -3.070 -2.450 1.00 70.38 78 THR A N 1
ATOM 618 C CA . THR A 1 78 ? 18.903 -2.920 -3.518 1.00 70.38 78 THR A CA 1
ATOM 619 C C . THR A 1 78 ? 20.193 -2.237 -3.077 1.00 70.38 78 THR A C 1
ATOM 621 O O . THR A 1 78 ? 21.152 -2.282 -3.854 1.00 70.38 78 THR A O 1
ATOM 624 N N . ASP A 1 79 ? 20.247 -1.708 -1.845 1.00 74.31 79 ASP A N 1
ATOM 625 C CA . ASP A 1 79 ? 21.422 -1.042 -1.279 1.00 74.31 79 ASP A CA 1
ATOM 626 C C . ASP A 1 79 ? 22.657 -1.964 -1.356 1.00 74.31 79 ASP A C 1
ATOM 628 O O . ASP A 1 79 ? 22.672 -3.037 -0.745 1.00 74.31 79 ASP A O 1
ATOM 632 N N . PRO A 1 80 ? 23.707 -1.586 -2.109 1.00 61.66 80 PRO A N 1
ATOM 633 C CA . PRO A 1 80 ? 24.939 -2.363 -2.194 1.00 61.66 80 PRO A CA 1
ATOM 634 C C . PRO A 1 80 ? 25.700 -2.455 -0.863 1.00 61.66 80 PRO A C 1
ATOM 636 O O . PRO A 1 80 ? 26.502 -3.372 -0.699 1.00 61.66 80 PRO A O 1
ATOM 639 N N . ALA A 1 81 ? 25.485 -1.508 0.057 1.00 66.50 81 ALA A N 1
ATOM 640 C CA . ALA A 1 81 ? 26.186 -1.405 1.335 1.00 66.50 81 ALA A CA 1
ATOM 641 C C . ALA A 1 81 ? 25.436 -2.071 2.506 1.00 66.50 81 ALA A C 1
ATOM 643 O O . ALA A 1 81 ? 26.022 -2.264 3.572 1.00 66.50 81 ALA A O 1
ATOM 644 N N . GLY A 1 82 ? 24.159 -2.427 2.323 1.00 62.88 82 GLY A N 1
ATOM 645 C CA . GLY A 1 82 ? 23.286 -2.957 3.371 1.00 62.88 82 GLY A CA 1
ATOM 646 C C . GLY A 1 82 ? 23.087 -4.474 3.294 1.00 62.88 82 GLY A C 1
ATOM 647 O O . GLY A 1 82 ? 22.678 -5.011 2.268 1.00 62.88 82 GLY A O 1
ATOM 648 N N . SER A 1 83 ? 23.314 -5.179 4.407 1.00 65.12 83 SER A N 1
ATOM 649 C CA . SER A 1 83 ? 23.095 -6.629 4.545 1.00 65.12 83 SER A CA 1
ATOM 650 C C . SER A 1 83 ? 21.761 -6.979 5.215 1.00 65.12 83 SER A C 1
ATOM 652 O O . SER A 1 83 ? 21.692 -7.961 5.953 1.00 65.12 83 SER A O 1
ATOM 654 N N . VAL A 1 84 ? 20.717 -6.163 5.039 1.00 73.00 84 VAL A N 1
ATOM 655 C CA . VAL A 1 84 ? 19.406 -6.477 5.624 1.00 73.00 84 VAL A CA 1
ATOM 656 C C . VAL A 1 84 ? 18.846 -7.714 4.919 1.00 73.00 84 VAL A C 1
ATOM 658 O O . VAL A 1 84 ? 18.747 -7.753 3.685 1.00 73.00 84 VAL A O 1
ATOM 661 N N . ASP A 1 85 ? 18.538 -8.743 5.705 1.00 83.00 85 ASP A N 1
ATOM 662 C CA . ASP A 1 85 ? 17.869 -9.939 5.213 1.00 83.00 85 ASP A CA 1
ATOM 663 C C . ASP A 1 85 ? 16.395 -9.642 4.885 1.00 83.00 85 ASP A C 1
ATOM 665 O O . ASP A 1 85 ? 15.777 -8.716 5.420 1.00 83.00 85 ASP A O 1
ATOM 669 N N . ASP A 1 86 ? 15.830 -10.414 3.959 1.00 81.19 86 ASP A N 1
ATOM 670 C CA . ASP A 1 86 ? 14.510 -10.136 3.384 1.00 81.19 86 ASP A CA 1
ATOM 671 C C . ASP A 1 86 ? 13.375 -10.227 4.414 1.00 81.19 86 ASP A C 1
ATOM 673 O O . ASP A 1 86 ? 12.364 -9.524 4.284 1.00 81.19 86 ASP A O 1
ATOM 677 N N . ASP A 1 87 ? 13.535 -11.058 5.446 1.00 86.12 87 ASP A N 1
ATOM 678 C CA . ASP A 1 87 ? 12.551 -11.214 6.513 1.00 86.12 87 ASP A CA 1
ATOM 679 C C . ASP A 1 87 ? 12.603 -10.031 7.482 1.00 86.12 87 ASP A C 1
ATOM 681 O O . ASP A 1 87 ? 11.551 -9.480 7.821 1.00 86.12 87 ASP A O 1
ATOM 685 N N . GLY A 1 88 ? 13.803 -9.572 7.846 1.00 88.50 88 GLY A N 1
ATOM 686 C CA . GLY A 1 88 ? 14.018 -8.356 8.626 1.00 88.50 88 GLY A CA 1
ATOM 687 C C . GLY A 1 88 ? 13.432 -7.121 7.941 1.00 88.50 88 GLY A C 1
ATOM 688 O O . GLY A 1 88 ? 12.643 -6.390 8.546 1.00 88.50 88 GLY A O 1
ATOM 689 N N . LEU A 1 89 ? 13.724 -6.926 6.649 1.00 87.88 89 LEU A N 1
ATOM 690 C CA . LEU A 1 89 ? 13.149 -5.823 5.870 1.00 87.88 89 LEU A CA 1
ATOM 691 C C . LEU A 1 89 ? 11.622 -5.932 5.772 1.00 87.88 89 LEU A C 1
ATOM 693 O O . LEU A 1 89 ? 10.907 -4.940 5.916 1.00 87.88 89 LEU A O 1
ATOM 697 N N . THR A 1 90 ? 11.107 -7.141 5.541 1.00 90.38 90 THR A N 1
ATOM 698 C CA . THR A 1 90 ? 9.662 -7.378 5.482 1.00 90.38 90 THR A CA 1
ATOM 699 C C . THR A 1 90 ? 8.985 -7.001 6.796 1.00 90.38 90 THR A C 1
ATOM 701 O O . THR A 1 90 ? 7.974 -6.298 6.773 1.00 90.38 90 THR A O 1
ATOM 704 N N . ALA A 1 91 ? 9.518 -7.468 7.927 1.00 93.12 91 ALA A N 1
ATOM 705 C CA . ALA A 1 91 ? 8.962 -7.199 9.248 1.00 93.12 91 ALA A CA 1
ATOM 706 C C . ALA A 1 91 ? 8.968 -5.697 9.568 1.00 93.12 91 ALA A C 1
ATOM 708 O O . ALA A 1 91 ? 7.994 -5.174 10.109 1.00 93.12 91 ALA A O 1
ATOM 709 N N . GLU A 1 92 ? 10.031 -4.995 9.175 1.00 94.12 92 GLU A N 1
ATOM 710 C CA . GLU A 1 92 ? 10.162 -3.551 9.346 1.00 94.12 92 GLU A CA 1
ATOM 711 C C . GLU A 1 92 ? 9.099 -2.776 8.560 1.00 94.12 92 GLU A C 1
ATOM 713 O O . GLU A 1 92 ? 8.381 -1.948 9.119 1.00 94.12 92 GLU A O 1
ATOM 718 N N . ILE A 1 93 ? 8.941 -3.097 7.274 1.00 94.06 93 ILE A N 1
ATOM 719 C CA . ILE A 1 93 ? 7.942 -2.462 6.407 1.00 94.06 93 ILE A CA 1
ATOM 720 C C . ILE A 1 93 ? 6.526 -2.736 6.921 1.00 94.06 93 ILE A C 1
ATOM 722 O O . ILE A 1 93 ? 5.705 -1.821 6.957 1.00 94.06 93 ILE A O 1
ATOM 726 N N . VAL A 1 94 ? 6.237 -3.973 7.345 1.00 95.31 94 VAL A N 1
ATOM 727 C CA . VAL A 1 94 ? 4.940 -4.314 7.951 1.00 95.31 94 VAL A CA 1
ATOM 728 C C . VAL A 1 94 ? 4.698 -3.464 9.192 1.00 95.31 94 VAL A C 1
ATOM 730 O O . VAL A 1 94 ? 3.622 -2.894 9.317 1.00 95.31 94 VAL A O 1
ATOM 733 N N . ARG A 1 95 ? 5.693 -3.308 10.072 1.00 96.44 95 ARG A N 1
ATOM 734 C CA . ARG A 1 95 ? 5.543 -2.484 11.275 1.00 96.44 95 ARG A CA 1
ATOM 735 C C . ARG A 1 95 ? 5.223 -1.026 10.944 1.00 96.44 95 ARG A C 1
ATOM 737 O O . ARG A 1 95 ? 4.311 -0.472 11.548 1.00 96.44 95 ARG A O 1
ATOM 744 N N . VAL A 1 96 ? 5.937 -0.424 9.991 1.00 95.62 96 VAL A N 1
ATOM 745 C CA . VAL A 1 96 ? 5.694 0.963 9.552 1.00 95.62 96 VAL A CA 1
ATOM 746 C C . VAL A 1 96 ? 4.282 1.125 8.988 1.00 95.62 96 VAL A C 1
ATOM 748 O O . VAL A 1 96 ? 3.567 2.046 9.377 1.00 95.62 96 VAL A O 1
ATOM 751 N N . VAL A 1 97 ? 3.867 0.219 8.100 1.00 96.56 97 VAL A N 1
ATOM 752 C CA . VAL A 1 97 ? 2.546 0.268 7.459 1.00 96.56 97 VAL A CA 1
ATOM 753 C C . VAL A 1 97 ? 1.427 0.054 8.474 1.00 96.56 97 VAL A C 1
ATOM 755 O O . VAL A 1 97 ? 0.477 0.828 8.487 1.00 96.56 97 VAL A O 1
ATOM 758 N N . THR A 1 98 ? 1.542 -0.949 9.348 1.00 96.50 98 THR A N 1
ATOM 759 C CA . THR A 1 98 ? 0.532 -1.205 10.382 1.00 96.50 98 THR A CA 1
ATOM 760 C C . THR A 1 98 ? 0.416 -0.015 11.324 1.00 96.50 98 THR A C 1
ATOM 762 O O . THR A 1 98 ? -0.689 0.461 11.541 1.00 96.50 98 THR A O 1
ATOM 765 N N . ALA A 1 99 ? 1.538 0.521 11.816 1.00 96.62 99 ALA A N 1
ATOM 766 C CA . ALA A 1 99 ? 1.509 1.693 12.685 1.00 96.62 99 ALA A CA 1
ATOM 767 C C . ALA A 1 99 ? 0.820 2.883 12.004 1.00 96.62 99 ALA A C 1
ATOM 769 O O . ALA A 1 99 ? -0.042 3.505 12.608 1.00 96.62 99 ALA A O 1
ATOM 770 N N . TYR A 1 100 ? 1.136 3.171 10.740 1.00 96.88 100 TYR A N 1
ATOM 771 C CA . TYR A 1 100 ? 0.471 4.242 9.995 1.00 96.88 100 TYR A CA 1
ATOM 772 C C . TYR A 1 100 ? -1.051 4.044 9.873 1.00 96.88 100 TYR A C 1
ATOM 774 O O . TYR A 1 100 ? -1.799 5.012 9.968 1.00 96.88 100 TYR A O 1
ATOM 782 N N . LEU A 1 101 ? -1.506 2.808 9.659 1.00 97.38 101 LEU A N 1
ATOM 783 C CA . LEU A 1 101 ? -2.914 2.502 9.390 1.00 97.38 101 LEU A CA 1
ATOM 784 C C . LEU A 1 101 ? -3.803 2.449 10.636 1.00 97.38 101 LEU A C 1
ATOM 786 O O . LEU A 1 101 ? -5.020 2.560 10.488 1.00 97.38 101 LEU A O 1
ATOM 790 N N . THR A 1 102 ? -3.220 2.234 11.816 1.00 96.31 102 THR A N 1
ATOM 791 C CA . THR A 1 102 ? -3.963 1.986 13.064 1.00 96.31 102 THR A CA 1
ATOM 792 C C . THR A 1 102 ? -3.678 3.006 14.171 1.00 96.31 102 THR A C 1
ATOM 794 O O . THR A 1 102 ? -4.152 2.814 15.292 1.00 96.31 102 THR 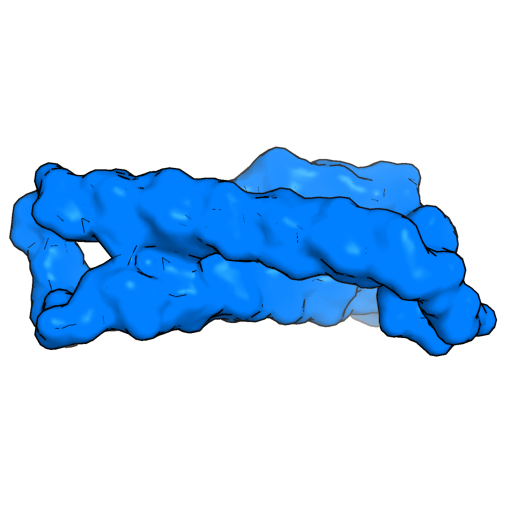A O 1
ATOM 797 N N . SER A 1 103 ? -2.830 4.013 13.920 1.00 85.06 103 SER A N 1
ATOM 798 C CA . SER A 1 103 ? -2.519 5.067 14.907 1.00 85.06 103 SER A CA 1
ATOM 799 C C . SER A 1 103 ? -3.538 6.203 14.900 1.00 85.06 103 SER A C 1
ATOM 801 O O . SER A 1 103 ? -4.346 6.295 13.945 1.00 85.06 103 SER A O 1
#

pLDDT: mean 83.86, std 12.94, range [54.38, 97.88]

Sequence (103 aa):
VRAMVGLHRHDRRLHRVLFEESPRPPEQLARLHRLEGDLTRFVAGLLAAHPDVTVPDVDLAARFVVVTIESLVHRVATDPAGSVDDDGLTAEIVRVVTAYLTS

Radius of gyration: 14.93 Å; chains: 1; bounding box: 39×20×39 Å

Foldseek 3Di:
DLVLLVVCLVCVPVCCVVPPNDDDDVVVVVVVVVVLVVQLVVQLVVLVPDPQFDDPDSSVLSNVLSCLVNVLSNPASNDPVDPQDSVNSVVVSVVVSSVVRRD

Secondary structure (DSSP, 8-state):
-HHHHHHHHHTHHHHHHHHTSS---HHHHHHHHHHHHHHHHHHHHHHHT-TT---S-HHHHHHHHHHHHHHHHHHHHS-TT----HHHHHHHHHHHHHHHHH-